Protein AF-A0A929NM85-F1 (afdb_monomer)

Nearest PDB structures (foldseek):
  8blq-assembly1_B  TM=2.707E-01  e=7.068E+00  Homo sapiens
  1fai-assembly1_L  TM=2.573E-01  e=8.028E+00  Mus musculus
  1rmf-assembly1_L  TM=2.867E-01  e=9.719E+00  Mus musculus

Mean predicted aligned error: 7.19 Å

Foldseek 3Di:
DADDQDPVNQVVLLQQFAADQAALQPRHGCVRQPEFFFADALAWHKGKDLDPDPPPHPFDWDKAALDPRYSIIMITGHHCVLPDPSSVVSCSVQVN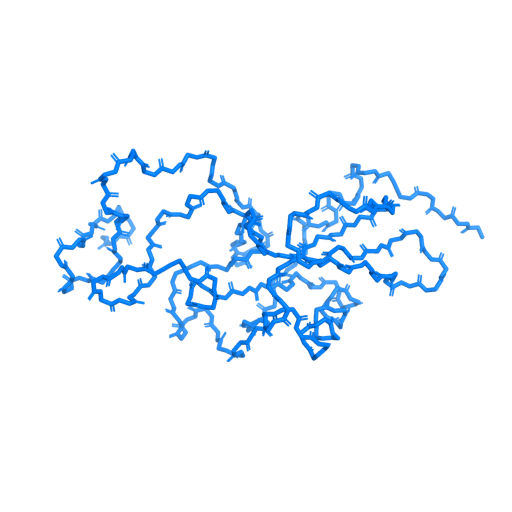VSHRHTHDCLSVVQAQPFPRHHFHQDDRTWTADNSSGIDGRPDDPDPPDGGAGCDPPDPSHDDDPVND

Sequence (164 aa):
MSTILSQVHIASIQNSLPTDNSCLICDRTIEEVGGQKLIATRLRGTRLTTEFAHGKHKNFCKQVQLFDDSQLAIDFWGEKNFMTEAVIQKALKSYRYWSQPWFCQVCGSRQCSDCGAPIIVLAYGDFAFEDGRKGYYAKGPNLGVSPPCKNRNCKNYHKRAEDY

Structure (mmCIF, N/CA/C/O backbone):
data_AF-A0A929NM85-F1
#
_entry.id   AF-A0A929NM85-F1
#
loop_
_atom_site.group_PDB
_atom_site.id
_atom_site.type_symbol
_atom_site.label_atom_id
_atom_site.label_alt_id
_atom_site.label_comp_id
_atom_site.label_asym_id
_atom_site.label_entity_id
_atom_site.label_seq_id
_atom_site.pdbx_PDB_ins_code
_atom_site.Cartn_x
_atom_site.Cartn_y
_atom_site.Cartn_z
_atom_site.occupancy
_atom_site.B_iso_or_equiv
_atom_site.auth_seq_id
_atom_site.auth_comp_id
_atom_site.auth_asym_id
_atom_site.auth_atom_id
_atom_site.pdbx_PDB_model_num
ATOM 1 N N . MET A 1 1 ? 22.035 2.051 -23.957 1.00 38.75 1 MET A N 1
ATOM 2 C CA . MET A 1 1 ? 22.841 2.283 -22.735 1.00 38.75 1 MET A CA 1
ATOM 3 C C . MET A 1 1 ? 21.921 2.087 -21.543 1.00 38.75 1 MET A C 1
ATOM 5 O O . MET A 1 1 ? 21.025 2.896 -21.364 1.00 38.75 1 MET A O 1
ATOM 9 N N . SER A 1 2 ? 22.073 0.993 -20.795 1.00 44.16 2 SER A N 1
ATOM 10 C CA . SER A 1 2 ? 21.237 0.719 -19.620 1.00 44.16 2 SER A CA 1
ATOM 11 C C . SER A 1 2 ? 21.814 1.471 -18.421 1.00 44.16 2 SER A C 1
ATOM 13 O O . SER A 1 2 ? 22.877 1.107 -17.920 1.00 44.16 2 SER A O 1
ATOM 15 N N . THR A 1 3 ? 21.161 2.548 -17.988 1.00 53.75 3 THR A N 1
ATOM 16 C CA . THR A 1 3 ? 21.564 3.285 -16.784 1.00 53.75 3 THR A CA 1
ATOM 17 C C . THR A 1 3 ? 21.253 2.425 -15.563 1.00 53.75 3 THR A C 1
ATOM 19 O O . THR A 1 3 ? 20.090 2.175 -15.253 1.00 53.75 3 THR A O 1
ATOM 22 N N . ILE A 1 4 ? 22.290 1.949 -14.875 1.00 58.16 4 ILE A N 1
ATOM 23 C CA . ILE A 1 4 ? 22.136 1.200 -13.626 1.00 58.16 4 ILE A CA 1
ATOM 24 C C . ILE A 1 4 ? 21.678 2.189 -12.549 1.00 58.16 4 ILE A C 1
ATOM 26 O O . ILE A 1 4 ? 22.437 3.059 -12.122 1.00 58.16 4 ILE A O 1
ATOM 30 N N . LEU A 1 5 ? 20.421 2.075 -12.119 1.00 62.22 5 LEU A N 1
ATOM 31 C CA . LEU A 1 5 ? 19.914 2.818 -10.968 1.00 62.22 5 LEU A CA 1
ATOM 32 C C . LEU A 1 5 ? 20.429 2.146 -9.691 1.00 62.22 5 LEU A C 1
ATOM 34 O O . LEU A 1 5 ? 20.167 0.968 -9.449 1.00 62.22 5 LEU A O 1
ATOM 38 N N . SER A 1 6 ? 21.164 2.892 -8.864 1.00 67.31 6 SER A N 1
ATOM 39 C CA . SER A 1 6 ? 21.573 2.405 -7.545 1.00 67.31 6 SER A CA 1
ATOM 40 C C . SER A 1 6 ? 20.364 2.295 -6.609 1.00 67.31 6 SER A C 1
ATOM 42 O O . SER A 1 6 ? 19.379 3.024 -6.753 1.00 67.31 6 SER A O 1
ATOM 44 N N . GLN A 1 7 ? 20.446 1.427 -5.596 1.00 61.31 7 GLN A N 1
ATOM 45 C CA . GLN A 1 7 ? 19.403 1.303 -4.567 1.00 61.31 7 GLN A CA 1
ATOM 46 C C . GLN A 1 7 ? 19.088 2.640 -3.878 1.00 61.31 7 GLN A C 1
ATOM 48 O O . GLN A 1 7 ? 17.930 2.930 -3.586 1.00 61.31 7 GLN A O 1
ATOM 53 N N . VAL A 1 8 ? 20.108 3.479 -3.667 1.00 61.31 8 VAL A N 1
ATOM 54 C CA . VAL A 1 8 ? 19.959 4.823 -3.087 1.00 61.31 8 VAL A CA 1
ATOM 55 C C . VAL A 1 8 ? 19.113 5.719 -3.996 1.00 61.31 8 VAL A C 1
ATOM 57 O O . VAL A 1 8 ? 18.235 6.433 -3.513 1.00 61.31 8 VAL A O 1
ATOM 60 N N . HIS A 1 9 ? 19.317 5.640 -5.313 1.00 70.88 9 HIS A N 1
ATOM 61 C CA . HIS A 1 9 ? 18.541 6.413 -6.278 1.00 70.88 9 HIS A CA 1
ATOM 62 C C . HIS A 1 9 ? 17.079 5.941 -6.334 1.00 70.88 9 HIS A C 1
ATOM 64 O O . HIS A 1 9 ? 16.171 6.763 -6.364 1.00 70.88 9 HIS A O 1
ATOM 70 N N . ILE A 1 10 ? 16.826 4.633 -6.247 1.00 72.00 10 ILE A N 1
ATOM 71 C CA . ILE A 1 10 ? 15.461 4.077 -6.228 1.00 72.00 10 ILE A CA 1
ATOM 72 C C . ILE A 1 10 ? 14.732 4.445 -4.943 1.00 72.00 10 ILE A C 1
ATOM 74 O O . ILE A 1 10 ? 13.572 4.837 -4.996 1.00 72.00 10 ILE A O 1
ATOM 78 N N . ALA A 1 11 ? 15.402 4.353 -3.794 1.00 65.81 11 ALA A N 1
ATOM 79 C CA . ALA A 1 11 ? 14.830 4.788 -2.527 1.00 65.81 11 ALA A CA 1
ATOM 80 C C . ALA A 1 11 ? 14.484 6.283 -2.569 1.00 65.81 11 ALA A C 1
ATOM 82 O O . ALA A 1 11 ? 13.409 6.673 -2.122 1.00 65.81 11 ALA A O 1
ATOM 83 N N . SER A 1 12 ? 15.350 7.110 -3.166 1.00 66.44 12 SER A N 1
ATOM 84 C CA . SER A 1 12 ? 15.084 8.536 -3.372 1.00 66.44 12 SER A CA 1
ATOM 85 C C . SER A 1 12 ? 13.876 8.777 -4.279 1.00 66.44 12 SER A C 1
ATOM 87 O O . SER A 1 12 ? 12.998 9.539 -3.885 1.00 66.44 12 SER A O 1
ATOM 89 N N . ILE A 1 13 ? 13.789 8.087 -5.422 1.00 72.56 13 ILE A N 1
ATOM 90 C CA . ILE A 1 13 ? 12.633 8.133 -6.328 1.00 72.56 13 ILE A CA 1
ATOM 91 C C . ILE A 1 13 ? 11.369 7.726 -5.578 1.00 72.56 13 ILE A C 1
ATOM 93 O O . ILE A 1 13 ? 10.384 8.451 -5.587 1.00 72.56 13 ILE A O 1
ATOM 97 N N . GLN A 1 14 ? 11.387 6.581 -4.892 1.00 74.50 14 GLN A N 1
ATOM 98 C CA . GLN A 1 14 ? 10.206 6.093 -4.196 1.00 74.50 14 GLN A CA 1
ATOM 99 C C . GLN A 1 14 ? 9.768 7.092 -3.122 1.00 74.50 14 GLN A C 1
ATOM 101 O O . GLN A 1 14 ? 8.571 7.285 -2.948 1.00 74.50 14 GLN A O 1
ATOM 106 N N . ASN A 1 15 ? 10.699 7.711 -2.399 1.00 71.75 15 ASN A N 1
ATOM 107 C CA . ASN A 1 15 ? 10.407 8.659 -1.322 1.00 71.75 15 ASN A CA 1
ATOM 108 C C . ASN A 1 15 ? 9.900 10.027 -1.799 1.00 71.75 15 ASN A C 1
ATOM 110 O O . ASN A 1 15 ? 9.458 10.804 -0.958 1.00 71.75 15 ASN A O 1
ATOM 114 N N . SER A 1 16 ? 9.961 10.322 -3.099 1.00 76.50 16 SER A N 1
ATOM 115 C CA . SER A 1 16 ? 9.507 11.593 -3.673 1.00 76.50 16 SER A CA 1
ATOM 116 C C . SER A 1 16 ? 8.257 11.473 -4.544 1.00 76.50 16 SER A C 1
ATOM 118 O O . SER A 1 16 ? 7.752 12.495 -5.008 1.00 76.50 16 SER A O 1
ATOM 120 N N . LEU A 1 17 ? 7.740 10.260 -4.774 1.00 83.75 17 LEU A N 1
ATOM 121 C CA . LEU A 1 17 ? 6.537 10.090 -5.588 1.00 83.75 17 LEU A CA 1
ATOM 122 C C . LEU A 1 17 ? 5.312 10.687 -4.873 1.00 83.75 17 LEU A C 1
ATOM 124 O O . LEU A 1 17 ? 5.047 10.307 -3.723 1.00 83.75 17 LEU A O 1
ATOM 128 N N . PRO A 1 18 ? 4.515 11.543 -5.542 1.00 89.25 18 PRO A N 1
ATOM 129 C CA . PRO A 1 18 ? 3.193 11.901 -5.045 1.00 89.25 18 PRO A CA 1
ATOM 130 C C . PRO A 1 18 ? 2.347 10.640 -4.874 1.00 89.25 18 PRO A C 1
ATOM 132 O O . PRO A 1 18 ? 2.562 9.636 -5.549 1.00 89.25 18 PRO A O 1
ATOM 135 N N . THR A 1 19 ? 1.386 10.674 -3.959 1.00 91.69 19 THR A N 1
ATOM 136 C CA . THR A 1 19 ? 0.462 9.548 -3.786 1.00 91.69 19 THR A CA 1
ATOM 137 C C . THR A 1 19 ? -0.702 9.633 -4.755 1.00 91.69 19 THR A C 1
ATOM 139 O O . THR A 1 19 ? -1.152 10.726 -5.089 1.00 91.69 19 THR A O 1
ATOM 142 N N . ASP A 1 20 ? -1.256 8.479 -5.126 1.00 93.12 20 ASP A N 1
ATOM 143 C CA . ASP A 1 20 ? -2.534 8.443 -5.835 1.00 93.12 20 ASP A CA 1
ATOM 144 C C . ASP A 1 20 ? -3.644 9.157 -5.034 1.00 93.12 20 ASP A C 1
ATOM 146 O O . ASP A 1 20 ? -3.601 9.278 -3.801 1.00 93.12 20 ASP A O 1
ATOM 150 N N . ASN A 1 21 ? -4.693 9.589 -5.733 1.00 93.38 21 ASN A N 1
ATOM 151 C CA . ASN A 1 21 ? -5.850 10.230 -5.100 1.00 93.38 21 ASN A CA 1
ATOM 152 C C . ASN A 1 21 ? -6.775 9.223 -4.404 1.00 93.38 21 ASN A C 1
ATOM 154 O O . ASN A 1 21 ? -7.481 9.579 -3.463 1.00 93.38 21 ASN A O 1
ATOM 158 N N . SER A 1 22 ? -6.755 7.959 -4.830 1.00 95.88 22 SER A N 1
ATOM 159 C CA . SER A 1 22 ? -7.656 6.926 -4.328 1.00 95.88 22 SER A CA 1
ATOM 160 C C . SER A 1 22 ? -6.939 5.647 -3.916 1.00 95.88 22 SER A C 1
ATOM 162 O O . SER A 1 22 ? -5.838 5.326 -4.363 1.00 95.88 22 SER A O 1
ATOM 164 N N . CYS A 1 23 ? -7.600 4.899 -3.037 1.00 96.50 23 CYS A N 1
ATOM 165 C CA . CYS A 1 23 ? -7.161 3.597 -2.582 1.00 96.50 23 CYS A CA 1
ATOM 166 C C . CYS A 1 23 ? -7.053 2.624 -3.763 1.00 96.50 23 CYS A C 1
ATOM 168 O O . CYS A 1 23 ? -8.017 2.379 -4.492 1.00 96.50 23 CYS A O 1
ATOM 170 N N . LEU A 1 24 ? -5.901 1.968 -3.872 1.00 96.38 24 LEU A N 1
ATOM 171 C CA . LEU A 1 24 ? -5.608 0.947 -4.872 1.00 96.38 24 LEU A CA 1
ATOM 172 C C . LEU A 1 24 ? -6.658 -0.177 -4.888 1.00 96.38 24 LEU A C 1
ATOM 174 O O . LEU A 1 24 ? -6.944 -0.724 -5.947 1.00 96.38 24 LEU A O 1
ATOM 178 N N . ILE A 1 25 ? -7.256 -0.485 -3.733 1.00 96.00 25 ILE A N 1
ATOM 179 C CA . ILE A 1 25 ? -8.146 -1.639 -3.542 1.00 96.00 25 ILE A CA 1
ATOM 180 C C . ILE A 1 25 ? -9.632 -1.289 -3.659 1.00 96.00 25 ILE A C 1
ATOM 182 O O . ILE A 1 25 ? -10.387 -2.069 -4.223 1.00 96.00 25 ILE A O 1
ATOM 186 N N . CYS A 1 26 ? -10.072 -0.164 -3.088 1.00 96.06 26 CYS A N 1
ATOM 187 C CA . CYS A 1 26 ? -11.504 0.170 -2.996 1.00 96.06 26 CYS A CA 1
ATOM 188 C C . CYS A 1 26 ? -11.888 1.497 -3.646 1.00 96.06 26 CYS A C 1
ATOM 190 O O . CYS A 1 26 ? -13.021 1.927 -3.467 1.00 96.06 26 CYS A O 1
ATOM 192 N N . ASP A 1 27 ? -10.953 2.167 -4.324 1.00 96.81 27 ASP A N 1
ATOM 193 C CA . ASP A 1 27 ? -11.173 3.420 -5.061 1.00 96.81 27 ASP A CA 1
ATOM 194 C C . ASP A 1 27 ? -11.654 4.630 -4.249 1.00 96.81 27 ASP A C 1
ATOM 196 O O . ASP A 1 27 ? -11.764 5.724 -4.792 1.00 96.81 27 ASP A O 1
ATOM 200 N N . ARG A 1 28 ? -11.833 4.478 -2.936 1.00 97.00 28 ARG A N 1
ATOM 201 C CA . ARG A 1 28 ? -12.149 5.587 -2.034 1.00 97.00 28 ARG A CA 1
ATOM 202 C C . ARG A 1 28 ? -10.949 6.493 -1.787 1.00 97.00 28 ARG A C 1
ATOM 204 O O . ARG A 1 28 ? -9.818 6.000 -1.684 1.00 97.00 28 ARG A O 1
ATOM 211 N N . THR A 1 29 ? -11.195 7.787 -1.629 1.00 96.12 29 THR A N 1
ATOM 212 C CA . THR A 1 29 ? -10.173 8.773 -1.252 1.00 96.12 29 THR A CA 1
ATOM 213 C C . THR A 1 29 ? -9.814 8.669 0.235 1.00 96.12 29 THR A C 1
ATOM 215 O O . THR A 1 29 ? -10.437 7.922 1.000 1.00 96.12 29 THR A O 1
ATOM 218 N N . ILE A 1 30 ? -8.764 9.374 0.672 1.00 92.88 30 ILE A N 1
ATOM 219 C CA . ILE A 1 30 ? -8.375 9.350 2.090 1.00 92.88 30 ILE A CA 1
ATOM 220 C C . ILE A 1 30 ? -9.355 10.148 2.957 1.00 92.88 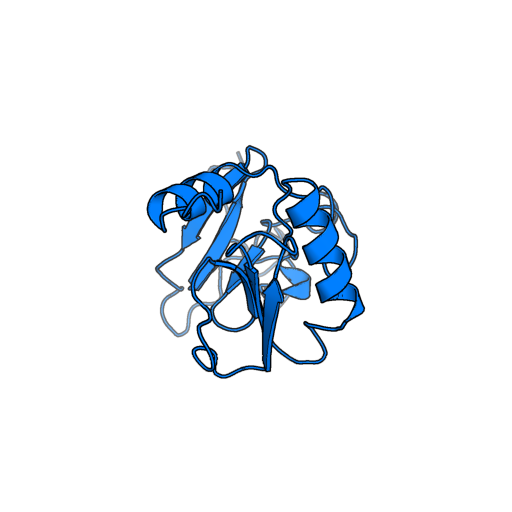30 ILE A C 1
ATOM 222 O O . ILE A 1 30 ? -9.562 9.797 4.114 1.00 92.88 30 ILE A O 1
ATOM 226 N N . GLU A 1 31 ? -10.012 11.155 2.391 1.00 92.88 31 GLU A N 1
ATOM 227 C CA . GLU A 1 31 ? -11.041 11.969 3.037 1.00 92.88 31 GLU A CA 1
ATOM 228 C C . GLU A 1 31 ? -12.301 11.140 3.311 1.00 92.88 31 GLU A C 1
ATOM 230 O O . GLU A 1 31 ? -12.871 11.226 4.396 1.00 92.88 31 GLU A O 1
ATOM 235 N N . GLU A 1 32 ? -12.694 10.277 2.369 1.00 93.69 32 GLU A N 1
ATOM 236 C CA . GLU A 1 32 ? -13.846 9.380 2.527 1.00 93.69 32 GLU A CA 1
ATOM 237 C C . GLU A 1 32 ? -13.606 8.285 3.574 1.00 93.69 32 GLU A C 1
ATOM 239 O O . GLU A 1 32 ? -14.524 7.880 4.289 1.00 93.69 32 GLU A O 1
ATOM 244 N N . VAL A 1 33 ? -12.381 7.755 3.652 1.00 92.56 33 VAL A N 1
ATOM 245 C CA . VAL A 1 33 ? -12.055 6.654 4.574 1.00 92.56 33 VAL A CA 1
ATOM 246 C C . VAL A 1 33 ? -11.619 7.158 5.951 1.00 92.56 33 VAL A C 1
ATOM 248 O O . VAL A 1 33 ? -11.874 6.510 6.970 1.00 92.56 33 VAL A O 1
ATOM 251 N N . GLY A 1 34 ? -10.918 8.287 5.981 1.00 88.94 34 GLY A N 1
ATOM 252 C CA . GLY A 1 34 ? -10.113 8.736 7.105 1.00 88.94 34 GLY A CA 1
ATOM 253 C C . GLY A 1 34 ? -8.841 7.901 7.317 1.00 88.94 34 GLY A C 1
ATOM 254 O O . GLY A 1 34 ? -8.591 6.879 6.672 1.00 88.94 34 GLY A O 1
ATOM 255 N N . GLY A 1 35 ? -8.032 8.322 8.291 1.00 88.81 35 GLY A N 1
ATOM 256 C CA . GLY A 1 35 ? -6.790 7.635 8.654 1.00 88.81 35 GLY A CA 1
ATOM 257 C C . GLY A 1 35 ? -5.597 8.083 7.809 1.00 88.81 35 GLY A C 1
ATOM 258 O O . GLY A 1 35 ? -5.440 9.274 7.559 1.00 88.81 35 GLY A O 1
ATOM 259 N N . GLN A 1 36 ? -4.737 7.139 7.427 1.00 90.94 36 GLN A N 1
ATOM 260 C CA . GLN A 1 36 ? -3.509 7.368 6.659 1.00 90.94 36 GLN A CA 1
ATOM 261 C C . GLN A 1 36 ? -3.432 6.462 5.416 1.00 90.94 36 GLN A C 1
ATOM 263 O O . GLN A 1 36 ? -4.021 5.375 5.374 1.00 90.94 36 GLN A O 1
ATOM 268 N N . LYS A 1 37 ? -2.667 6.901 4.409 1.00 93.50 37 LYS A N 1
ATOM 269 C CA . LYS A 1 37 ? -2.422 6.167 3.160 1.00 93.50 37 LYS A CA 1
ATOM 270 C C . LYS A 1 37 ? -1.356 5.084 3.382 1.00 93.50 37 LYS A C 1
ATOM 272 O O . LYS A 1 37 ? -0.183 5.418 3.528 1.00 93.50 37 LYS A O 1
ATOM 277 N N . LEU A 1 38 ? -1.724 3.799 3.423 1.00 93.75 38 LEU A N 1
ATOM 278 C CA . LEU A 1 38 ? -0.763 2.701 3.614 1.00 93.75 38 LEU A CA 1
ATOM 279 C C . LEU A 1 38 ? -0.066 2.357 2.299 1.00 93.75 38 LEU A C 1
ATOM 281 O O . LEU A 1 38 ? -0.729 2.077 1.306 1.00 93.75 38 LEU A O 1
ATOM 285 N N . ILE A 1 39 ? 1.260 2.304 2.305 1.00 92.75 39 ILE A N 1
ATOM 286 C CA . ILE A 1 39 ? 2.053 1.825 1.163 1.00 92.75 39 ILE A CA 1
ATOM 287 C C . ILE A 1 39 ? 2.352 0.339 1.331 1.00 92.75 39 ILE A C 1
ATOM 289 O O . ILE A 1 39 ? 2.242 -0.457 0.397 1.00 92.75 39 ILE A O 1
ATOM 293 N N . ALA A 1 40 ? 2.753 -0.032 2.542 1.00 90.81 40 ALA A N 1
ATOM 294 C CA . ALA A 1 40 ? 3.240 -1.360 2.828 1.00 90.81 40 ALA A CA 1
ATOM 295 C C . ALA A 1 40 ? 3.052 -1.718 4.299 1.00 90.81 40 ALA A C 1
ATOM 297 O O . ALA A 1 40 ? 3.033 -0.890 5.203 1.00 90.81 40 ALA A O 1
ATOM 298 N N . THR A 1 41 ? 2.903 -3.007 4.537 1.00 88.38 41 THR A N 1
ATOM 299 C CA . THR A 1 41 ? 2.919 -3.637 5.850 1.00 88.38 41 THR A CA 1
ATOM 300 C C . THR A 1 41 ? 3.701 -4.934 5.726 1.00 88.38 41 THR A C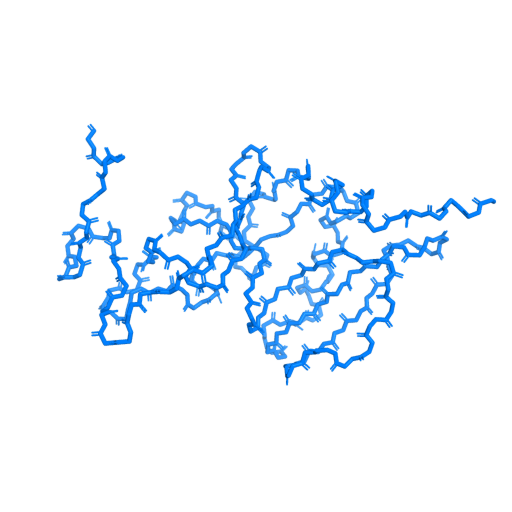 1
ATOM 302 O O . THR A 1 41 ? 3.927 -5.443 4.625 1.00 88.38 41 THR A O 1
ATOM 305 N N . ARG A 1 42 ? 4.028 -5.556 6.860 1.00 83.75 42 ARG A N 1
ATOM 306 C CA . ARG A 1 42 ? 4.622 -6.900 6.855 1.00 83.75 42 ARG A CA 1
ATOM 307 C C . ARG A 1 42 ? 3.821 -7.920 6.028 1.00 83.75 42 ARG A C 1
ATOM 309 O O . ARG A 1 42 ? 4.421 -8.805 5.427 1.00 83.75 42 ARG A O 1
ATOM 316 N N . LEU A 1 43 ? 2.490 -7.826 6.025 1.00 86.69 43 LEU A N 1
ATOM 317 C CA . LEU A 1 43 ? 1.624 -8.815 5.378 1.00 86.69 43 LEU A CA 1
ATOM 318 C C . LEU A 1 43 ? 1.379 -8.518 3.902 1.00 86.69 43 LEU A C 1
ATOM 320 O O . LEU A 1 43 ? 1.253 -9.460 3.124 1.00 86.69 43 LEU A O 1
ATOM 324 N N . ARG A 1 44 ? 1.319 -7.240 3.521 1.00 91.06 44 ARG A N 1
ATOM 325 C CA . ARG A 1 44 ? 0.966 -6.821 2.162 1.00 91.06 44 ARG A CA 1
ATOM 326 C C . ARG A 1 44 ? 1.522 -5.452 1.797 1.00 91.06 44 ARG A C 1
ATOM 328 O O . ARG A 1 44 ? 1.637 -4.601 2.682 1.00 91.06 44 ARG A O 1
ATOM 335 N N . GLY A 1 45 ? 1.804 -5.226 0.521 1.00 92.00 45 GLY A N 1
ATOM 336 C CA . GLY A 1 45 ? 2.262 -3.935 0.016 1.00 92.00 45 GLY A CA 1
ATOM 337 C C . GLY A 1 45 ? 2.883 -3.998 -1.370 1.00 92.00 45 GLY A C 1
ATOM 338 O O . GLY A 1 45 ? 2.915 -5.055 -2.006 1.00 92.00 45 GLY A O 1
ATOM 339 N N . THR A 1 46 ? 3.366 -2.839 -1.816 1.00 91.50 46 THR A N 1
ATOM 340 C CA . THR A 1 46 ? 4.135 -2.703 -3.055 1.00 91.50 46 THR A CA 1
ATOM 341 C C . THR A 1 46 ? 5.420 -1.918 -2.820 1.00 91.50 46 THR A C 1
ATOM 343 O O . THR A 1 46 ? 5.468 -1.021 -1.975 1.00 91.50 46 THR A O 1
ATOM 346 N N . ARG A 1 47 ? 6.477 -2.232 -3.572 1.00 88.69 47 ARG A N 1
ATOM 347 C CA . ARG A 1 47 ? 7.769 -1.537 -3.467 1.00 88.69 47 ARG A CA 1
ATOM 348 C C . ARG A 1 47 ? 8.494 -1.512 -4.810 1.00 88.69 47 ARG A C 1
ATOM 350 O O . ARG A 1 47 ? 8.459 -2.507 -5.524 1.00 88.69 47 ARG A O 1
ATOM 357 N N . LEU A 1 48 ? 9.187 -0.414 -5.118 1.00 89.25 48 LEU A N 1
ATOM 358 C CA . LEU A 1 48 ? 10.110 -0.369 -6.253 1.00 89.25 48 LEU A CA 1
ATOM 359 C C . LEU A 1 48 ? 11.428 -1.056 -5.892 1.00 89.25 48 LEU A C 1
ATOM 361 O O . LEU A 1 48 ? 11.963 -0.875 -4.800 1.00 89.25 48 LEU A O 1
ATOM 365 N N . THR A 1 49 ? 11.971 -1.831 -6.818 1.00 86.69 49 THR A N 1
ATOM 366 C CA . THR A 1 49 ? 13.225 -2.562 -6.627 1.00 86.69 49 THR A CA 1
ATOM 367 C C . THR A 1 49 ? 13.971 -2.684 -7.949 1.00 86.69 49 THR A C 1
ATOM 369 O O . THR A 1 49 ? 13.357 -2.682 -9.011 1.00 86.69 49 THR A O 1
ATOM 372 N N . THR A 1 50 ? 15.295 -2.797 -7.895 1.00 84.38 50 THR A N 1
ATOM 373 C CA . THR A 1 50 ? 16.111 -3.313 -9.011 1.00 84.38 50 THR A CA 1
ATOM 374 C C . THR A 1 50 ? 16.593 -4.736 -8.774 1.00 84.38 50 THR A C 1
ATOM 376 O O . THR A 1 50 ? 17.184 -5.352 -9.656 1.00 84.38 50 THR A O 1
ATOM 379 N N . GLU A 1 51 ? 16.343 -5.281 -7.586 1.00 81.06 51 GLU A N 1
ATOM 380 C CA . GLU A 1 51 ? 16.688 -6.654 -7.261 1.00 81.06 51 GLU A CA 1
ATOM 381 C C . GLU A 1 51 ? 15.517 -7.579 -7.559 1.00 81.06 51 GLU A C 1
ATOM 383 O O . GLU A 1 51 ? 14.425 -7.415 -7.006 1.00 81.06 51 GLU A O 1
ATOM 388 N N . PHE A 1 52 ? 15.779 -8.616 -8.352 1.00 65.62 52 PHE A N 1
ATOM 389 C CA . PHE A 1 52 ? 14.897 -9.769 -8.480 1.00 65.62 52 PHE A CA 1
ATOM 390 C C . PHE A 1 52 ? 15.022 -10.641 -7.226 1.00 65.62 52 PHE A C 1
ATOM 392 O O . PHE A 1 52 ? 15.817 -11.575 -7.152 1.00 65.62 52 PHE A O 1
ATOM 399 N N . ALA A 1 53 ? 14.267 -10.297 -6.184 1.00 59.09 53 ALA A N 1
ATOM 400 C CA . ALA A 1 53 ? 14.285 -11.012 -4.917 1.00 59.09 53 ALA A CA 1
ATOM 401 C C . ALA A 1 53 ? 13.194 -12.093 -4.888 1.00 59.09 53 ALA A C 1
ATOM 403 O O . ALA A 1 53 ? 12.103 -11.889 -4.357 1.00 59.09 53 ALA A O 1
ATOM 404 N N . HIS A 1 54 ? 13.493 -13.273 -5.429 1.00 54.59 54 HIS A N 1
ATOM 405 C CA . HIS A 1 54 ? 12.592 -14.420 -5.314 1.00 54.59 54 HIS A CA 1
ATOM 406 C C . HIS A 1 54 ? 12.459 -14.853 -3.837 1.00 54.59 54 HIS A C 1
ATOM 408 O O . HIS A 1 54 ? 13.451 -15.132 -3.168 1.00 54.59 54 HIS A O 1
ATOM 414 N N . GLY A 1 55 ? 11.227 -14.923 -3.318 1.00 55.22 55 GLY A N 1
ATOM 415 C CA . GLY A 1 55 ? 10.912 -15.673 -2.091 1.00 55.22 55 GLY A CA 1
ATOM 416 C C . GLY A 1 55 ? 11.115 -14.975 -0.737 1.00 55.22 55 GLY A C 1
ATOM 417 O O . GLY A 1 55 ? 11.070 -15.648 0.289 1.00 55.22 55 GLY A O 1
ATOM 418 N N . LYS A 1 56 ? 11.300 -13.646 -0.674 1.00 65.56 56 LYS A N 1
ATOM 419 C CA . LYS A 1 56 ? 11.484 -12.938 0.619 1.00 65.56 56 LYS A CA 1
ATOM 420 C C . LYS A 1 56 ? 10.195 -12.776 1.450 1.00 65.56 56 LYS A C 1
ATOM 422 O O . LYS A 1 56 ? 10.268 -12.422 2.628 1.00 65.56 56 LYS A O 1
ATOM 427 N N . HIS A 1 57 ? 9.019 -13.036 0.876 1.00 70.00 57 HIS A N 1
ATOM 428 C CA . HIS A 1 57 ? 7.727 -12.860 1.546 1.00 70.00 57 HIS A CA 1
ATOM 429 C C . HIS A 1 57 ? 7.078 -14.205 1.887 1.00 70.00 57 HIS A C 1
ATOM 431 O O . HIS A 1 57 ? 7.069 -15.122 1.074 1.00 70.00 57 HIS A O 1
ATOM 437 N N . LYS A 1 58 ? 6.493 -14.309 3.090 1.00 72.62 58 LYS A N 1
ATOM 438 C CA . LYS A 1 58 ? 5.721 -15.497 3.511 1.00 72.62 58 LYS A CA 1
ATOM 439 C C . LYS A 1 58 ? 4.379 -15.639 2.777 1.00 72.62 58 LYS A C 1
ATOM 441 O O . LYS A 1 58 ? 3.831 -16.732 2.726 1.00 72.62 58 LYS A O 1
ATOM 446 N N . ASN A 1 59 ? 3.849 -14.530 2.263 1.00 80.19 59 ASN A N 1
ATOM 447 C CA . ASN A 1 59 ? 2.594 -14.471 1.516 1.00 80.19 59 ASN A CA 1
ATOM 448 C C . ASN A 1 59 ? 2.848 -14.576 0.004 1.00 80.19 59 ASN A C 1
ATOM 450 O O . ASN A 1 59 ? 4.001 -14.649 -0.423 1.00 80.19 59 ASN A O 1
ATOM 454 N N . PHE A 1 60 ? 1.781 -14.567 -0.809 1.00 83.00 60 PHE A N 1
ATOM 455 C CA . PHE A 1 60 ? 1.927 -14.496 -2.265 1.00 83.00 60 PHE A CA 1
ATOM 456 C C . PHE A 1 60 ? 2.821 -13.313 -2.632 1.00 83.00 60 PHE A C 1
ATOM 458 O O . PHE A 1 60 ? 2.701 -12.235 -2.049 1.00 83.00 60 PHE A O 1
ATOM 465 N N . CYS A 1 61 ? 3.719 -13.552 -3.582 1.00 86.88 61 CYS A N 1
ATOM 466 C CA . CYS A 1 61 ? 4.668 -12.580 -4.080 1.00 86.88 61 CYS A CA 1
ATOM 467 C C . CYS A 1 61 ? 4.682 -12.649 -5.605 1.00 86.88 61 CYS A C 1
ATOM 469 O O . CYS A 1 61 ? 4.758 -13.740 -6.173 1.00 86.88 61 CYS A O 1
ATOM 471 N N . LYS A 1 62 ? 4.632 -11.493 -6.259 1.00 90.12 62 LYS A N 1
ATOM 472 C CA . LYS A 1 62 ? 4.827 -11.355 -7.703 1.00 90.12 62 LYS A CA 1
ATOM 473 C C . LYS A 1 62 ? 5.723 -10.157 -7.931 1.00 90.12 62 LYS A C 1
ATOM 475 O O . LYS A 1 62 ? 5.548 -9.131 -7.287 1.00 90.12 62 LYS A O 1
ATOM 480 N N . GLN A 1 63 ? 6.668 -10.295 -8.843 1.00 91.06 63 GLN A N 1
ATOM 481 C CA . GLN A 1 63 ? 7.486 -9.182 -9.281 1.00 91.06 63 GLN A CA 1
ATOM 482 C C . GLN A 1 63 ? 7.173 -8.900 -10.744 1.00 91.06 63 GLN A C 1
ATOM 484 O O . GLN A 1 63 ? 6.996 -9.834 -11.528 1.00 91.06 63 GLN A O 1
ATOM 489 N N . VAL A 1 64 ? 7.044 -7.623 -11.096 1.00 91.62 64 VAL A N 1
ATOM 490 C CA . VAL A 1 64 ? 6.758 -7.203 -12.471 1.00 91.62 64 VAL A CA 1
ATOM 491 C C . VAL A 1 64 ? 7.709 -6.085 -12.860 1.00 91.62 64 VAL A C 1
ATOM 493 O O . VAL A 1 64 ? 7.82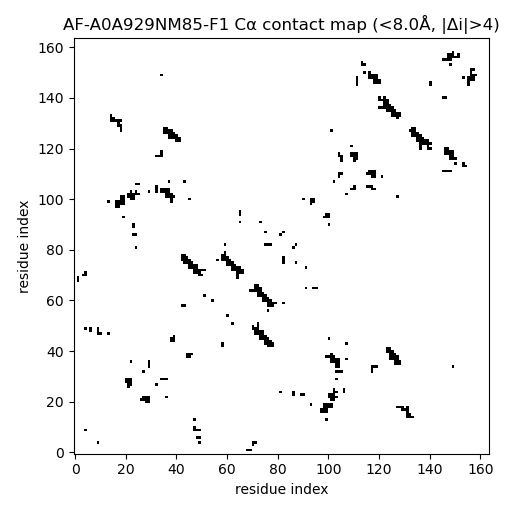0 -5.089 -12.146 1.00 91.62 64 VAL A O 1
ATOM 496 N N . GLN A 1 65 ? 8.391 -6.252 -13.990 1.00 90.69 65 GLN A N 1
ATOM 497 C CA . GLN A 1 65 ? 9.263 -5.232 -14.558 1.00 90.69 65 GLN A CA 1
ATOM 498 C C . GLN A 1 65 ? 8.436 -4.004 -14.963 1.00 90.69 65 GLN A C 1
ATOM 500 O O . GLN A 1 65 ? 7.350 -4.131 -15.533 1.00 90.69 65 GLN A O 1
ATOM 505 N N . LEU A 1 66 ? 8.919 -2.806 -14.630 1.00 89.81 66 LEU A N 1
ATOM 506 C CA . LEU A 1 66 ? 8.158 -1.576 -14.844 1.00 89.81 66 LEU A CA 1
ATOM 507 C C . LEU A 1 66 ? 8.200 -1.129 -16.313 1.00 89.81 66 LEU A C 1
ATOM 509 O O . LEU A 1 66 ? 7.166 -0.735 -16.866 1.00 89.81 66 LEU A O 1
ATOM 513 N N . PHE A 1 67 ? 9.382 -1.243 -16.925 1.00 87.00 67 PHE A N 1
ATOM 514 C CA . PHE A 1 67 ? 9.681 -0.896 -18.315 1.00 87.00 67 PHE A CA 1
ATOM 515 C C . PHE A 1 67 ? 10.578 -1.969 -18.940 1.00 87.00 67 PHE A C 1
ATOM 517 O O . PHE A 1 67 ? 11.503 -2.431 -18.273 1.00 87.00 67 PHE A O 1
ATOM 524 N N . ASP A 1 68 ? 10.344 -2.305 -20.209 1.00 83.25 68 ASP A N 1
ATOM 525 C CA . ASP A 1 68 ? 11.012 -3.419 -20.904 1.00 83.25 68 ASP A CA 1
ATOM 526 C C . ASP A 1 68 ? 12.551 -3.295 -20.907 1.00 83.25 68 ASP A C 1
ATOM 528 O O . ASP A 1 68 ? 13.255 -4.279 -20.687 1.00 83.25 68 ASP A O 1
ATOM 532 N N . ASP A 1 69 ? 13.074 -2.068 -21.021 1.00 82.00 69 ASP A N 1
ATOM 533 C CA . ASP A 1 69 ? 14.516 -1.773 -21.072 1.00 82.00 69 ASP A CA 1
ATOM 534 C C . ASP A 1 69 ? 15.109 -1.298 -19.729 1.00 82.00 69 ASP A C 1
ATOM 536 O O . AS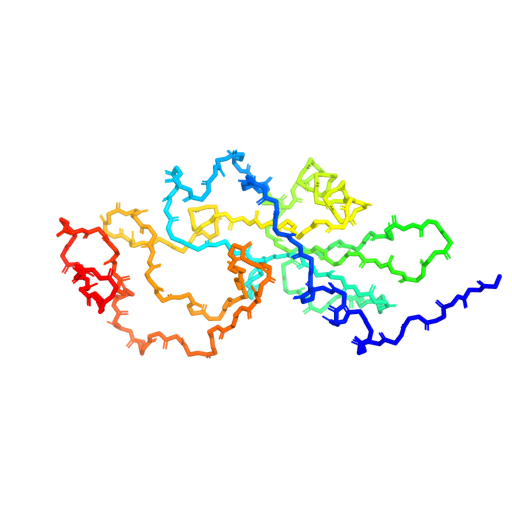P A 1 69 ? 16.161 -0.653 -19.685 1.00 82.00 69 ASP A O 1
ATOM 540 N N . SER A 1 70 ? 14.433 -1.562 -18.607 1.00 81.50 70 SER A N 1
ATOM 541 C CA . SER A 1 70 ? 14.875 -1.123 -17.279 1.00 81.50 70 SER A CA 1
ATOM 542 C C . SER A 1 70 ? 15.007 -2.278 -16.299 1.00 81.50 70 SER A C 1
ATOM 544 O O . SER A 1 70 ? 14.159 -3.160 -16.248 1.00 81.50 70 SER A O 1
ATOM 546 N N . GLN A 1 71 ? 16.014 -2.221 -15.426 1.00 83.25 71 GLN A N 1
ATOM 547 C CA . GLN A 1 71 ? 16.091 -3.115 -14.263 1.00 83.25 71 GLN A CA 1
ATOM 548 C C . GLN A 1 71 ? 15.050 -2.774 -13.184 1.00 83.25 71 GLN A C 1
ATOM 550 O O . GLN A 1 71 ? 14.930 -3.498 -12.201 1.00 83.25 71 GLN A O 1
ATOM 555 N N . LEU A 1 72 ? 14.320 -1.664 -13.331 1.00 87.38 72 LEU A N 1
ATOM 556 C CA . LEU A 1 72 ? 13.313 -1.241 -12.372 1.00 87.38 72 LEU A CA 1
ATOM 557 C C . LEU A 1 72 ? 12.087 -2.159 -12.439 1.00 87.38 72 LEU A C 1
ATOM 559 O O . LEU A 1 72 ? 11.458 -2.315 -13.485 1.00 87.38 72 LEU A O 1
ATOM 563 N N . ALA A 1 73 ? 11.724 -2.721 -11.295 1.00 90.19 73 ALA A N 1
ATOM 564 C CA . ALA A 1 73 ? 10.586 -3.602 -11.109 1.00 90.19 73 ALA A CA 1
ATOM 565 C C . ALA A 1 73 ? 9.767 -3.190 -9.878 1.00 90.19 73 ALA A C 1
ATOM 567 O O . ALA A 1 73 ? 10.210 -2.405 -9.034 1.00 90.19 73 ALA A O 1
ATOM 568 N N . ILE A 1 74 ? 8.560 -3.739 -9.775 1.00 91.25 74 ILE A N 1
ATOM 569 C CA . ILE A 1 74 ? 7.701 -3.624 -8.599 1.00 91.25 74 ILE A CA 1
ATOM 570 C C . ILE A 1 74 ? 7.586 -4.995 -7.943 1.00 91.25 74 ILE A C 1
ATOM 572 O O . ILE A 1 74 ? 7.158 -5.958 -8.582 1.00 91.25 74 ILE A O 1
ATOM 576 N N . ASP A 1 75 ? 7.909 -5.052 -6.654 1.00 91.50 75 ASP A N 1
ATOM 577 C CA . ASP A 1 75 ? 7.545 -6.155 -5.771 1.00 91.50 75 ASP A CA 1
ATOM 578 C C . ASP A 1 75 ? 6.108 -5.970 -5.293 1.00 91.50 75 ASP A C 1
ATOM 580 O O . ASP A 1 75 ? 5.774 -4.943 -4.698 1.00 91.50 75 ASP A O 1
ATOM 584 N N . PHE A 1 76 ? 5.284 -6.992 -5.491 1.00 92.06 76 PHE A N 1
ATOM 585 C CA . PHE A 1 76 ? 3.956 -7.131 -4.908 1.00 92.06 76 PHE A CA 1
ATOM 586 C C . PHE A 1 76 ? 3.978 -8.264 -3.899 1.00 92.06 76 PHE A C 1
ATOM 588 O O . PHE A 1 76 ? 4.384 -9.375 -4.242 1.00 92.06 76 PHE A O 1
ATOM 595 N N . TRP A 1 77 ? 3.474 -8.028 -2.689 1.00 92.50 77 TRP A N 1
ATOM 596 C CA . TRP A 1 77 ? 3.228 -9.104 -1.730 1.00 92.50 77 TRP A CA 1
ATOM 597 C C . TRP A 1 77 ? 1.896 -8.932 -1.013 1.00 92.50 77 TRP A C 1
ATOM 599 O O . TRP A 1 77 ? 1.439 -7.815 -0.786 1.00 92.50 77 TRP A O 1
ATOM 609 N N . GLY A 1 78 ? 1.262 -10.036 -0.635 1.00 91.44 78 GLY A N 1
ATOM 610 C CA . GLY A 1 78 ? -0.032 -10.003 0.044 1.00 91.44 78 GLY A CA 1
ATOM 611 C C . GLY A 1 78 ? -0.803 -11.300 -0.097 1.00 91.44 78 GLY A C 1
ATOM 612 O O . GLY A 1 78 ? -0.328 -12.264 -0.687 1.00 91.44 78 GLY A O 1
ATOM 613 N N . GLU A 1 79 ? -2.004 -11.344 0.455 1.00 91.38 79 GLU A N 1
ATOM 614 C CA . GLU A 1 79 ? -2.947 -12.429 0.210 1.00 91.38 79 GLU A CA 1
ATOM 615 C C . GLU A 1 79 ? -3.391 -12.428 -1.268 1.00 91.38 79 GLU A C 1
ATOM 617 O O . GLU A 1 79 ? -3.545 -11.366 -1.869 1.00 91.38 79 GLU A O 1
ATOM 622 N N . LYS A 1 80 ? -3.619 -13.600 -1.885 1.00 87.88 80 LYS A N 1
ATOM 623 C CA . LYS A 1 80 ? -3.964 -13.695 -3.327 1.00 87.88 80 LYS A CA 1
ATOM 624 C C . LYS A 1 80 ? -5.251 -12.949 -3.700 1.00 87.88 80 LYS A C 1
ATOM 626 O O . LYS A 1 80 ? -5.366 -12.424 -4.799 1.00 87.88 80 LYS A O 1
ATOM 631 N N . ASN A 1 81 ? -6.216 -12.910 -2.786 1.00 89.19 81 ASN A N 1
ATOM 632 C CA . ASN A 1 81 ? -7.461 -12.159 -2.948 1.00 89.19 81 ASN A CA 1
ATOM 633 C C . ASN A 1 81 ? -7.280 -10.645 -2.742 1.00 89.19 81 ASN A C 1
ATOM 635 O O . ASN A 1 81 ? -8.138 -9.877 -3.159 1.00 89.19 81 ASN A O 1
ATOM 639 N N . PHE A 1 82 ? -6.184 -10.220 -2.111 1.00 90.44 82 PHE A N 1
ATOM 640 C CA . PHE A 1 82 ? -5.808 -8.816 -1.978 1.00 90.44 82 PHE A CA 1
ATOM 641 C C . PHE A 1 82 ? -4.987 -8.351 -3.190 1.00 90.44 82 PHE A C 1
ATOM 643 O O . PHE A 1 82 ? -5.280 -7.315 -3.777 1.00 90.44 82 PHE A O 1
ATOM 650 N N . MET A 1 83 ? -3.995 -9.145 -3.603 1.00 92.25 83 MET A N 1
ATOM 651 C CA . MET A 1 83 ? -3.148 -8.898 -4.775 1.00 92.25 83 MET A CA 1
ATOM 652 C C . MET A 1 83 ? -3.705 -9.586 -6.024 1.00 92.25 83 MET A C 1
ATOM 654 O O . MET A 1 83 ? -3.085 -10.486 -6.591 1.00 92.25 83 MET A O 1
ATOM 658 N N . THR A 1 84 ? -4.898 -9.166 -6.442 1.00 94.75 84 THR A N 1
ATOM 659 C CA . THR A 1 84 ? -5.503 -9.630 -7.696 1.00 94.75 84 THR A CA 1
ATOM 660 C C . THR A 1 84 ? -4.771 -9.046 -8.905 1.00 94.75 84 THR A C 1
ATOM 662 O O . THR A 1 84 ? -4.079 -8.031 -8.802 1.00 94.75 84 THR A O 1
ATOM 665 N N . GLU A 1 85 ? -4.960 -9.642 -10.084 1.00 94.62 85 GLU A N 1
ATOM 666 C CA . GLU A 1 85 ? -4.357 -9.110 -11.312 1.00 94.62 85 GLU A CA 1
ATOM 667 C C . GLU A 1 85 ? -4.816 -7.669 -11.593 1.00 94.62 85 GLU A C 1
ATOM 669 O O . GLU A 1 85 ? -4.004 -6.832 -11.969 1.00 94.62 85 GLU A O 1
ATOM 674 N N . ALA A 1 86 ? -6.080 -7.336 -11.312 1.00 95.44 86 ALA A N 1
ATOM 675 C CA . ALA A 1 86 ? -6.591 -5.972 -11.455 1.00 95.44 86 ALA A CA 1
ATOM 676 C C . ALA A 1 86 ? -5.844 -4.969 -10.554 1.00 95.44 86 ALA A C 1
ATOM 678 O O . ALA A 1 86 ? -5.475 -3.885 -11.005 1.00 95.44 86 ALA A O 1
ATOM 679 N N . VAL A 1 87 ? -5.569 -5.348 -9.302 1.00 95.56 87 VAL A N 1
ATOM 680 C CA . VAL A 1 87 ? -4.795 -4.530 -8.352 1.00 95.56 87 VAL A CA 1
ATOM 681 C C . VAL A 1 87 ? -3.356 -4.347 -8.834 1.00 95.56 87 VAL A C 1
ATOM 683 O O . VAL A 1 87 ? -2.838 -3.229 -8.813 1.00 95.56 87 VAL A O 1
ATOM 686 N N . ILE A 1 88 ? -2.727 -5.418 -9.326 1.00 95.31 88 ILE A N 1
ATOM 687 C CA . ILE A 1 88 ? -1.368 -5.378 -9.884 1.00 95.31 88 ILE A CA 1
ATOM 688 C C . ILE A 1 88 ? -1.302 -4.429 -11.087 1.00 95.31 88 ILE A C 1
ATOM 690 O O . ILE A 1 88 ? -0.436 -3.557 -11.129 1.00 95.31 88 ILE A O 1
ATOM 694 N N . GLN A 1 89 ? -2.238 -4.543 -12.034 1.00 95.88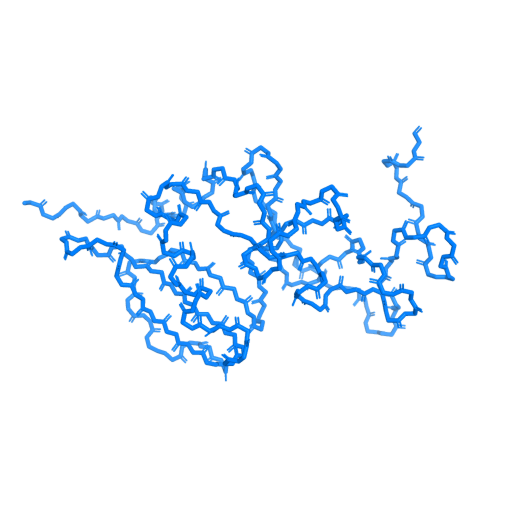 89 GLN A N 1
ATOM 695 C CA . GLN A 1 89 ? -2.291 -3.675 -13.215 1.00 95.88 89 GLN A CA 1
ATOM 696 C C . GLN A 1 89 ? -2.534 -2.207 -12.851 1.00 95.88 89 GLN A C 1
ATOM 698 O O . GLN A 1 89 ? -1.922 -1.309 -13.432 1.00 95.88 89 GLN A O 1
ATOM 703 N N . LYS A 1 90 ? -3.376 -1.942 -11.849 1.00 96.12 90 LYS A N 1
ATOM 704 C CA . LYS A 1 90 ? -3.628 -0.581 -11.365 1.00 96.12 90 LYS A CA 1
ATOM 705 C C . LYS A 1 90 ? -2.381 0.040 -10.736 1.00 96.12 90 LYS A C 1
ATOM 707 O O . LYS A 1 90 ? -2.029 1.162 -11.075 1.00 96.12 90 LYS A O 1
ATOM 712 N N . ALA A 1 91 ? -1.663 -0.707 -9.902 1.00 95.38 91 ALA A N 1
ATOM 713 C CA . ALA A 1 91 ? -0.414 -0.238 -9.309 1.00 95.38 91 ALA A CA 1
ATOM 714 C C . ALA A 1 91 ? 0.696 -0.044 -10.354 1.00 95.38 91 ALA A C 1
ATOM 716 O O . ALA A 1 91 ? 1.425 0.943 -10.289 1.00 95.38 91 ALA A O 1
ATOM 717 N N . LEU A 1 92 ? 0.804 -0.946 -11.339 1.00 94.88 92 LEU A N 1
ATOM 718 C CA . LEU A 1 92 ? 1.709 -0.787 -12.484 1.00 94.88 92 LEU A CA 1
ATOM 719 C C . LEU A 1 92 ? 1.445 0.529 -13.213 1.00 94.88 92 LEU A C 1
ATOM 721 O O . LEU A 1 92 ? 2.383 1.265 -13.515 1.00 94.88 92 LEU A O 1
ATOM 725 N N . LYS A 1 93 ? 0.169 0.843 -13.459 1.00 95.25 93 LYS A N 1
ATOM 726 C CA . LYS A 1 93 ? -0.237 2.118 -14.046 1.00 95.25 93 LYS A CA 1
ATOM 727 C C . LYS A 1 93 ? 0.236 3.290 -13.182 1.00 95.25 93 LYS A C 1
ATOM 729 O O . LYS A 1 93 ? 0.911 4.163 -13.714 1.00 95.25 93 LYS A O 1
ATOM 734 N N . SER A 1 94 ? -0.044 3.289 -11.877 1.00 94.44 94 SER A N 1
ATOM 735 C CA . SER A 1 94 ? 0.373 4.366 -10.964 1.00 94.44 94 SER A CA 1
ATOM 736 C C . SER A 1 94 ? 1.879 4.618 -11.010 1.00 94.44 94 SER A C 1
ATOM 738 O O . SER A 1 94 ? 2.310 5.742 -11.263 1.00 94.44 94 SER A O 1
ATOM 740 N N . TYR A 1 95 ? 2.691 3.566 -10.876 1.00 92.69 95 TYR A N 1
ATOM 741 C CA . TYR A 1 95 ? 4.147 3.700 -10.906 1.00 92.69 95 TYR A CA 1
ATOM 742 C C . TYR A 1 95 ? 4.679 4.178 -12.265 1.00 92.69 95 TYR A C 1
ATOM 744 O O . TYR A 1 95 ? 5.626 4.960 -12.297 1.00 92.69 95 TYR A O 1
ATOM 752 N N . ARG A 1 96 ? 4.063 3.774 -13.387 1.00 91.50 96 ARG A N 1
ATOM 753 C CA . ARG A 1 96 ? 4.422 4.282 -14.727 1.00 91.50 96 ARG A CA 1
ATOM 754 C C . ARG A 1 96 ? 4.120 5.771 -14.902 1.00 91.50 96 ARG A C 1
ATOM 756 O O . ARG A 1 96 ? 4.799 6.429 -15.683 1.00 91.50 96 ARG A O 1
ATOM 763 N N . TYR A 1 97 ? 3.148 6.300 -14.162 1.00 91.00 97 TYR A N 1
ATOM 764 C CA . TYR A 1 97 ? 2.852 7.734 -14.085 1.00 91.00 97 TYR A CA 1
ATOM 765 C C . TYR A 1 97 ? 3.567 8.436 -12.923 1.00 91.00 97 TYR A C 1
ATOM 767 O O . TYR A 1 97 ? 3.185 9.544 -12.558 1.00 91.00 97 TYR A O 1
ATOM 775 N N . TRP A 1 98 ? 4.602 7.812 -12.349 1.00 88.75 98 TRP A N 1
ATOM 776 C CA . TRP A 1 98 ? 5.376 8.364 -11.234 1.00 88.75 98 TRP A CA 1
ATOM 777 C C . TRP A 1 98 ? 4.519 8.719 -10.013 1.00 88.75 98 TRP A C 1
ATOM 779 O O . TRP A 1 98 ? 4.800 9.679 -9.302 1.00 88.75 98 TRP A O 1
ATOM 789 N N . SER A 1 99 ? 3.493 7.912 -9.749 1.00 91.06 99 SER A N 1
ATOM 790 C CA . SER A 1 99 ? 2.646 8.020 -8.567 1.00 91.06 99 SER A CA 1
ATOM 791 C C . SER A 1 99 ? 2.811 6.798 -7.664 1.00 91.06 99 SER A C 1
ATOM 793 O O . SER A 1 99 ? 2.972 5.666 -8.128 1.00 91.06 99 SER A O 1
ATOM 795 N N . GLN A 1 100 ? 2.787 7.027 -6.354 1.00 92.50 100 GLN A N 1
ATOM 796 C CA . GLN A 1 100 ? 2.849 6.008 -5.320 1.00 92.50 100 GLN A CA 1
ATOM 797 C C . GLN A 1 100 ? 1.435 5.481 -5.040 1.00 92.50 100 GLN A C 1
ATOM 799 O O . GLN A 1 100 ? 0.636 6.176 -4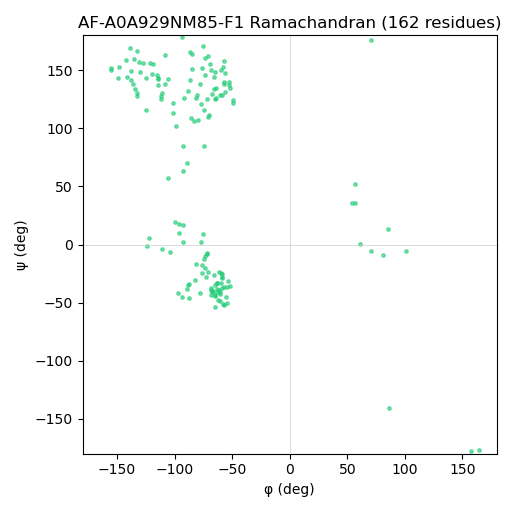.394 1.00 92.50 100 GLN A O 1
ATOM 804 N N . PRO A 1 101 ? 1.126 4.233 -5.435 1.00 94.69 101 PRO A N 1
ATOM 805 C CA . PRO A 1 101 ? -0.114 3.603 -5.025 1.00 94.69 101 PRO A CA 1
ATOM 806 C C . PRO A 1 101 ? -0.128 3.391 -3.512 1.00 94.69 101 PRO A C 1
ATOM 808 O O . PRO A 1 101 ? 0.905 3.148 -2.879 1.00 94.69 101 PRO A O 1
ATOM 811 N N . TRP A 1 102 ? -1.320 3.461 -2.937 1.00 95.25 102 TRP A N 1
ATOM 812 C CA . TRP A 1 102 ? -1.563 3.222 -1.522 1.00 95.25 102 TRP A CA 1
ATOM 813 C C . TRP A 1 102 ? -2.885 2.485 -1.340 1.00 95.25 102 TRP A C 1
ATOM 815 O O . TRP A 1 102 ? -3.767 2.535 -2.192 1.00 95.25 102 TRP A O 1
ATOM 825 N N . PHE A 1 103 ? -3.057 1.811 -0.213 1.00 95.75 103 PHE A N 1
ATOM 826 C CA . PHE A 1 103 ? -4.331 1.239 0.200 1.00 95.75 103 PHE A CA 1
ATOM 827 C C . PHE A 1 103 ? -4.775 1.843 1.528 1.00 95.75 103 PHE A C 1
ATOM 829 O O . PHE A 1 103 ? -3.970 2.212 2.381 1.00 95.75 103 PHE A O 1
ATOM 836 N N . CYS A 1 104 ? -6.083 1.991 1.711 1.00 94.81 104 CYS A N 1
ATOM 837 C CA . CYS A 1 104 ? -6.615 2.589 2.923 1.00 94.81 104 CYS A CA 1
ATOM 838 C C . CYS A 1 104 ? -6.511 1.623 4.109 1.00 94.81 104 CYS A C 1
ATOM 840 O O . CYS A 1 104 ? -6.426 0.402 3.946 1.00 94.81 104 CYS A O 1
ATOM 842 N N . GLN A 1 105 ? -6.576 2.165 5.323 1.00 92.44 105 GLN A N 1
ATOM 843 C CA . GLN A 1 105 ? -6.522 1.367 6.547 1.00 92.44 105 GLN A CA 1
ATOM 844 C C . GLN A 1 105 ? -7.633 0.322 6.656 1.00 92.44 105 GLN A C 1
ATOM 846 O O . GLN A 1 105 ? -7.413 -0.721 7.263 1.00 92.44 105 GLN A O 1
ATOM 851 N N . VAL A 1 106 ? -8.791 0.559 6.038 1.00 92.94 106 VAL A N 1
ATOM 852 C CA . VAL A 1 106 ? -9.876 -0.427 5.977 1.00 92.94 106 VAL A CA 1
ATOM 853 C C . VAL A 1 106 ? -9.450 -1.648 5.164 1.00 92.94 106 VAL A C 1
ATOM 855 O O . VAL A 1 106 ? -9.443 -2.764 5.673 1.00 92.94 106 VAL A O 1
ATOM 858 N N . CYS A 1 107 ? -8.981 -1.439 3.932 1.00 93.44 107 CYS A N 1
ATOM 859 C CA . CYS A 1 107 ? -8.470 -2.517 3.082 1.00 93.44 107 CYS A CA 1
ATOM 860 C C . CYS A 1 107 ? -7.220 -3.184 3.678 1.00 93.44 107 CYS A C 1
ATOM 862 O O . CYS A 1 107 ? -7.017 -4.386 3.530 1.00 93.44 107 CYS A O 1
ATOM 864 N N . GLY A 1 108 ? -6.387 -2.417 4.383 1.00 91.38 108 GLY A N 1
ATOM 865 C CA . GLY A 1 108 ? -5.209 -2.911 5.091 1.00 91.38 108 GLY A CA 1
ATOM 866 C C . GLY A 1 108 ? -5.500 -3.615 6.418 1.00 91.38 108 GLY A C 1
ATOM 867 O O . GLY A 1 108 ? -4.548 -3.991 7.100 1.00 91.38 108 GLY A O 1
ATOM 868 N N . SER A 1 109 ? -6.771 -3.762 6.813 1.00 90.44 109 SER A N 1
ATOM 869 C CA . SER A 1 109 ? -7.179 -4.349 8.099 1.00 90.44 109 SER A CA 1
ATOM 870 C C . SER A 1 109 ? -6.517 -3.664 9.309 1.00 90.44 109 SER A C 1
ATOM 872 O O . SER A 1 109 ? -6.169 -4.296 10.304 1.00 90.44 109 SER A O 1
ATOM 874 N N . ARG A 1 110 ? -6.316 -2.344 9.222 1.00 89.81 110 ARG A N 1
ATOM 875 C CA . ARG A 1 110 ? -5.774 -1.465 10.271 1.00 89.81 110 ARG A CA 1
ATOM 876 C C . ARG A 1 110 ? -6.887 -0.617 10.878 1.00 89.81 110 ARG A C 1
ATOM 878 O O . ARG A 1 110 ? -6.846 0.614 10.859 1.00 89.81 110 ARG A O 1
ATOM 885 N N . GLN A 1 111 ? -7.898 -1.303 11.391 1.00 90.25 111 GLN A N 1
ATOM 886 C CA . GLN A 1 111 ? -9.105 -0.715 11.959 1.00 90.25 111 GLN A CA 1
ATOM 887 C C . GLN A 1 111 ? -9.248 -1.089 13.429 1.00 90.25 111 GLN A C 1
ATOM 889 O O . GLN A 1 111 ? -8.714 -2.096 13.890 1.00 90.25 111 GLN A O 1
ATOM 894 N N . CYS A 1 112 ? -9.967 -0.252 14.166 1.00 88.19 112 CYS A N 1
ATOM 895 C CA . CYS A 1 112 ? -10.376 -0.551 15.520 1.00 88.19 112 CYS A CA 1
ATOM 896 C C . CYS A 1 112 ? -11.315 -1.758 15.483 1.00 88.19 112 CYS A C 1
ATOM 898 O O . CYS A 1 112 ? -12.322 -1.726 14.778 1.00 88.19 112 CYS A O 1
ATOM 900 N N . SER A 1 113 ? -11.003 -2.792 16.260 1.00 86.62 113 SER A N 1
ATOM 901 C CA . SER A 1 113 ? -11.821 -4.005 16.349 1.00 86.62 113 SER A CA 1
ATOM 902 C C . SER A 1 113 ? -13.232 -3.743 16.874 1.00 86.62 113 SER A C 1
ATOM 904 O O . SER A 1 113 ? -14.131 -4.520 16.586 1.00 86.62 113 SER A O 1
ATOM 906 N N . ASP A 1 114 ? -13.432 -2.657 17.626 1.00 88.69 114 ASP A N 1
ATOM 907 C CA . ASP A 1 114 ? -14.720 -2.355 18.253 1.00 88.69 114 ASP A CA 1
ATOM 908 C C . ASP A 1 114 ? -15.661 -1.531 17.369 1.00 88.69 114 ASP A C 1
ATOM 910 O O . ASP A 1 114 ? -16.864 -1.761 17.386 1.00 88.69 114 ASP A O 1
ATOM 914 N N . CYS A 1 115 ? -15.148 -0.556 16.610 1.00 89.88 115 CYS A N 1
ATOM 915 C CA . CYS A 1 115 ? -15.997 0.352 15.822 1.00 89.88 115 CYS A CA 1
ATOM 916 C C . CYS A 1 115 ? -15.672 0.396 14.324 1.00 89.88 115 CYS A C 1
ATOM 918 O O . CYS A 1 115 ? -16.294 1.159 13.591 1.00 89.88 115 CYS A O 1
ATOM 920 N N . GLY A 1 116 ? -14.666 -0.348 13.858 1.00 89.12 116 GLY A N 1
ATOM 921 C CA . GLY A 1 116 ? -14.265 -0.384 12.448 1.00 89.12 116 GLY A CA 1
ATOM 922 C C . GLY A 1 116 ? -13.584 0.888 11.923 1.00 89.12 116 GLY A C 1
ATOM 923 O O . GLY A 1 116 ? -13.089 0.892 10.796 1.00 89.12 116 GLY A O 1
ATOM 924 N N . ALA A 1 117 ? -13.502 1.962 12.711 1.00 90.50 117 ALA A N 1
ATOM 925 C CA . ALA A 1 117 ? -12.805 3.177 12.298 1.00 90.50 117 ALA A CA 1
ATOM 926 C C . ALA A 1 117 ? -11.283 2.947 12.201 1.00 90.50 117 ALA A C 1
ATOM 928 O O . ALA A 1 117 ? -10.741 2.139 12.964 1.00 90.50 117 ALA A O 1
ATOM 929 N N . PRO A 1 118 ? -10.564 3.661 11.316 1.00 90.44 118 PRO A N 1
ATOM 930 C CA . PRO A 1 118 ? -9.105 3.606 11.253 1.00 90.44 118 PRO A CA 1
ATOM 931 C C . PRO A 1 118 ? -8.436 3.843 12.622 1.00 90.44 118 PRO A C 1
ATOM 933 O O . PRO A 1 118 ? -8.814 4.751 13.370 1.00 90.44 118 PRO A O 1
ATOM 936 N N . ILE A 1 119 ? -7.437 3.018 12.957 1.00 87.81 119 ILE A N 1
ATOM 937 C CA . ILE A 1 119 ? -6.603 3.209 14.161 1.00 87.81 119 ILE A CA 1
ATOM 938 C C . ILE A 1 119 ? -5.590 4.327 13.931 1.00 87.81 119 ILE A C 1
ATOM 940 O O . ILE A 1 119 ? -5.171 4.541 12.797 1.00 87.81 119 ILE A O 1
ATOM 944 N N . ILE A 1 120 ? -5.157 5.020 14.984 1.00 81.81 120 ILE A N 1
ATOM 945 C CA . ILE A 1 120 ? -4.198 6.126 14.813 1.00 81.81 120 ILE A CA 1
ATOM 946 C C . ILE A 1 120 ? -2.746 5.632 14.722 1.00 81.81 120 ILE A C 1
ATOM 948 O O . ILE A 1 120 ? -1.943 6.245 14.031 1.00 81.81 120 ILE A O 1
ATOM 952 N N . VAL A 1 121 ? -2.401 4.517 15.379 1.00 76.94 121 VAL A N 1
ATOM 953 C CA . VAL A 1 121 ? -1.031 3.974 15.370 1.00 76.94 121 VAL A CA 1
ATOM 954 C C . VAL A 1 121 ? -0.924 2.796 14.407 1.00 76.94 121 VAL A C 1
ATOM 956 O O . VAL A 1 121 ? -1.472 1.719 14.649 1.00 76.94 121 VAL A O 1
ATOM 959 N N . LEU A 1 122 ? -0.161 2.983 13.331 1.00 76.25 122 LEU A N 1
ATOM 960 C CA . LEU A 1 122 ? 0.078 1.977 12.299 1.00 76.25 122 LEU A CA 1
ATOM 961 C C . LEU A 1 122 ? 1.291 1.094 12.600 1.00 76.25 122 LEU A C 1
ATOM 963 O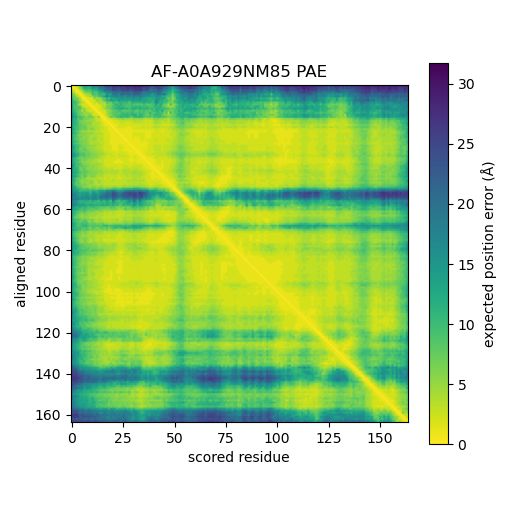 O . LEU A 1 122 ? 2.308 1.162 11.921 1.00 76.25 122 LEU A O 1
ATOM 967 N N . ALA A 1 123 ? 1.184 0.227 13.602 1.00 74.88 123 ALA A N 1
ATOM 968 C CA . ALA A 1 123 ? 2.259 -0.696 13.968 1.00 74.88 123 ALA A CA 1
ATOM 969 C C . ALA A 1 123 ? 2.834 -1.471 12.759 1.00 74.88 123 ALA A C 1
ATOM 971 O O . ALA A 1 123 ? 2.106 -2.239 12.113 1.00 74.88 123 ALA A O 1
ATOM 972 N N . TYR A 1 124 ? 4.142 -1.339 12.510 1.00 78.50 124 TYR A N 1
ATOM 973 C CA . TYR A 1 124 ? 4.878 -2.059 11.462 1.00 78.50 124 TYR A CA 1
ATOM 974 C C . TYR A 1 124 ? 4.294 -1.845 10.057 1.00 78.50 124 TYR A C 1
ATOM 976 O O . TYR A 1 124 ? 3.959 -2.803 9.345 1.00 78.50 124 TYR A O 1
ATOM 984 N N . GLY A 1 125 ? 4.119 -0.578 9.684 1.00 82.62 125 GLY A N 1
ATOM 985 C CA . GLY A 1 125 ? 3.637 -0.181 8.367 1.00 82.62 125 GLY A CA 1
ATOM 986 C C . GLY A 1 125 ? 4.331 1.068 7.840 1.00 82.62 125 GLY A C 1
ATOM 987 O O . GLY A 1 125 ? 4.637 1.986 8.605 1.00 82.62 125 GLY A O 1
ATOM 988 N N . ASP A 1 126 ? 4.535 1.075 6.528 1.00 88.19 126 ASP A N 1
ATOM 989 C CA . ASP A 1 126 ? 4.916 2.241 5.744 1.00 88.19 126 ASP A CA 1
ATOM 990 C C . ASP A 1 126 ? 3.649 2.963 5.296 1.00 88.19 126 ASP A C 1
ATOM 992 O O . ASP A 1 126 ? 2.711 2.354 4.763 1.00 88.19 126 ASP A O 1
ATOM 996 N N . PHE A 1 127 ? 3.629 4.272 5.483 1.00 88.88 127 PHE A N 1
ATOM 997 C CA . PHE A 1 127 ? 2.525 5.132 5.087 1.00 88.88 127 PHE A CA 1
ATOM 998 C C . PHE A 1 127 ? 3.053 6.383 4.395 1.00 88.88 127 PHE A C 1
ATOM 1000 O O . PHE A 1 127 ? 4.218 6.748 4.554 1.00 88.88 127 PHE A O 1
ATOM 1007 N N . ALA A 1 128 ? 2.195 7.034 3.622 1.00 88.50 128 ALA A N 1
ATOM 1008 C CA . ALA A 1 128 ? 2.504 8.299 2.978 1.00 88.50 128 ALA A CA 1
ATOM 1009 C C . ALA A 1 128 ? 1.630 9.436 3.500 1.00 88.50 128 ALA A C 1
ATOM 1011 O O . ALA A 1 128 ? 0.455 9.250 3.832 1.00 88.50 128 ALA A O 1
ATOM 1012 N N . PHE A 1 129 ? 2.241 10.612 3.541 1.00 82.06 129 PHE A N 1
ATOM 1013 C CA . PHE A 1 129 ? 1.590 11.897 3.716 1.00 82.06 129 PHE A CA 1
ATOM 1014 C C . PHE A 1 129 ? 1.134 12.439 2.354 1.00 82.06 129 PHE A C 1
ATOM 1016 O O . PHE A 1 129 ? 1.538 11.948 1.297 1.00 82.06 129 PHE A O 1
ATOM 1023 N N . GLU A 1 130 ? 0.274 13.454 2.373 1.00 71.88 130 GLU A N 1
ATOM 1024 C CA . GLU A 1 130 ? -0.239 14.085 1.149 1.00 71.88 130 GLU A CA 1
ATOM 1025 C C . GLU A 1 130 ? 0.863 14.748 0.320 1.00 71.88 130 GLU A C 1
ATOM 1027 O O . GLU A 1 130 ? 0.832 14.681 -0.905 1.00 71.88 130 GLU A O 1
ATOM 1032 N N . ASP A 1 131 ? 1.886 15.290 0.981 1.00 74.12 131 ASP A N 1
ATOM 1033 C CA . ASP A 1 131 ? 3.058 15.906 0.350 1.00 74.12 131 ASP A CA 1
ATOM 1034 C C . ASP A 1 131 ? 4.068 14.893 -0.231 1.00 74.12 131 ASP A C 1
ATOM 1036 O O . ASP A 1 131 ? 5.172 15.266 -0.622 1.00 74.12 131 ASP A O 1
ATOM 1040 N N . GLY A 1 132 ? 3.713 13.604 -0.271 1.00 73.19 132 GLY A N 1
ATOM 1041 C CA . GLY A 1 132 ? 4.558 12.530 -0.797 1.00 73.19 132 GLY A CA 1
ATOM 1042 C C . GLY A 1 132 ? 5.621 12.031 0.183 1.00 73.19 132 GLY A C 1
ATOM 1043 O O . GLY A 1 132 ? 6.222 10.981 -0.063 1.00 73.19 132 GLY A O 1
ATOM 1044 N N . ARG A 1 133 ? 5.822 12.699 1.333 1.00 82.19 133 ARG A N 1
ATOM 1045 C CA . ARG A 1 133 ? 6.704 12.168 2.379 1.00 82.19 133 ARG A CA 1
ATOM 1046 C C . ARG A 1 133 ? 6.187 10.820 2.851 1.00 82.19 133 ARG A C 1
ATOM 1048 O O . ARG A 1 133 ? 4.985 10.555 2.893 1.00 82.19 133 ARG A O 1
ATOM 1055 N N . LYS A 1 134 ? 7.113 9.978 3.287 1.00 84.38 134 LYS A N 1
ATOM 1056 C CA . LYS A 1 134 ? 6.806 8.660 3.834 1.00 84.38 134 LYS A CA 1
ATOM 1057 C C . LYS A 1 134 ? 7.179 8.594 5.295 1.00 84.38 134 LYS A C 1
ATOM 1059 O O . LYS A 1 134 ? 8.179 9.168 5.720 1.00 84.38 134 LYS A O 1
ATOM 1064 N N . GLY A 1 135 ? 6.365 7.885 6.055 1.00 82.94 135 GLY A N 1
ATOM 1065 C CA . GLY A 1 135 ? 6.635 7.558 7.439 1.00 82.94 135 GLY A CA 1
ATOM 1066 C C . GLY A 1 135 ? 6.643 6.052 7.640 1.00 82.94 135 GLY A C 1
ATOM 1067 O O . GLY A 1 135 ? 6.017 5.297 6.896 1.00 82.94 135 GLY A O 1
ATOM 1068 N N . TYR A 1 136 ? 7.346 5.629 8.683 1.00 83.00 136 TYR A N 1
ATOM 1069 C CA . TYR A 1 136 ? 7.347 4.255 9.152 1.00 83.00 136 TYR A CA 1
ATOM 1070 C C . TYR A 1 136 ? 7.149 4.246 10.663 1.00 83.00 136 TYR A C 1
ATOM 1072 O O . TYR A 1 136 ? 7.851 4.943 11.398 1.00 83.00 136 TYR A O 1
ATOM 1080 N N . TYR A 1 137 ? 6.214 3.430 11.142 1.00 75.12 137 TYR A N 1
ATOM 1081 C CA . TYR A 1 137 ? 6.047 3.196 12.575 1.00 75.12 137 TYR A CA 1
ATOM 1082 C C . TYR A 1 137 ? 6.725 1.885 12.974 1.00 75.12 137 TYR A C 1
ATOM 1084 O O . TYR A 1 137 ? 6.185 0.792 12.797 1.00 75.12 137 TYR A O 1
ATOM 1092 N N . ALA A 1 138 ? 7.910 2.012 13.577 1.00 60.78 138 ALA A N 1
ATOM 1093 C CA . ALA A 1 138 ? 8.720 0.883 14.036 1.00 60.78 138 ALA A CA 1
ATOM 1094 C C . ALA A 1 138 ? 8.185 0.188 15.298 1.00 60.78 138 ALA A C 1
ATOM 1096 O O . ALA A 1 138 ? 8.565 -0.947 15.583 1.00 60.78 138 ALA A O 1
ATOM 1097 N N . LYS A 1 139 ? 7.332 0.866 16.074 1.00 63.91 139 LYS A N 1
ATOM 1098 C CA . LYS A 1 139 ? 6.792 0.359 17.339 1.00 63.91 139 LYS A CA 1
ATOM 1099 C C . LYS A 1 139 ? 5.298 0.092 17.200 1.00 63.91 139 LYS A C 1
ATOM 1101 O O . LYS A 1 139 ? 4.546 0.968 16.777 1.00 63.91 139 LYS A O 1
ATOM 1106 N N . GLY A 1 140 ? 4.881 -1.117 17.563 1.00 59.53 140 GLY A N 1
ATOM 1107 C CA . GLY A 1 140 ? 3.478 -1.408 17.833 1.00 59.53 140 GLY A CA 1
ATOM 1108 C C . GLY A 1 140 ? 3.093 -1.051 19.267 1.00 59.53 140 GLY A C 1
ATOM 1109 O O . GLY A 1 140 ? 3.983 -0.864 20.100 1.00 59.53 140 GLY A O 1
ATOM 1110 N N . PRO A 1 141 ? 1.788 -0.946 19.574 1.00 57.97 141 PRO A N 1
ATOM 1111 C CA . PRO A 1 141 ? 1.350 -0.909 20.962 1.00 57.97 141 PRO A CA 1
ATOM 1112 C C . PRO A 1 141 ? 1.868 -2.154 21.694 1.00 57.97 141 PRO A C 1
ATOM 1114 O O . PRO A 1 141 ? 2.013 -3.223 21.094 1.00 57.97 141 PRO A O 1
ATOM 1117 N N . ASN A 1 142 ? 2.155 -2.004 22.989 1.00 58.22 142 ASN A N 1
ATOM 1118 C CA . ASN A 1 142 ? 2.490 -3.136 23.848 1.00 58.22 142 ASN A CA 1
ATOM 1119 C C . ASN A 1 142 ? 1.388 -4.201 23.733 1.00 58.22 142 ASN A C 1
ATOM 1121 O O . ASN A 1 142 ? 0.201 -3.866 23.666 1.00 58.22 142 ASN A O 1
ATOM 1125 N N . LEU A 1 143 ? 1.786 -5.476 23.691 1.00 56.25 143 LEU A N 1
ATOM 1126 C CA . LEU A 1 143 ? 0.856 -6.604 23.638 1.00 56.25 143 LEU A CA 1
ATOM 1127 C C . LEU A 1 143 ? -0.212 -6.443 24.735 1.00 56.25 143 LEU A C 1
ATOM 1129 O O . LEU A 1 143 ? 0.127 -6.281 25.903 1.00 56.25 143 LEU A O 1
ATOM 1133 N N . GLY A 1 144 ? -1.489 -6.457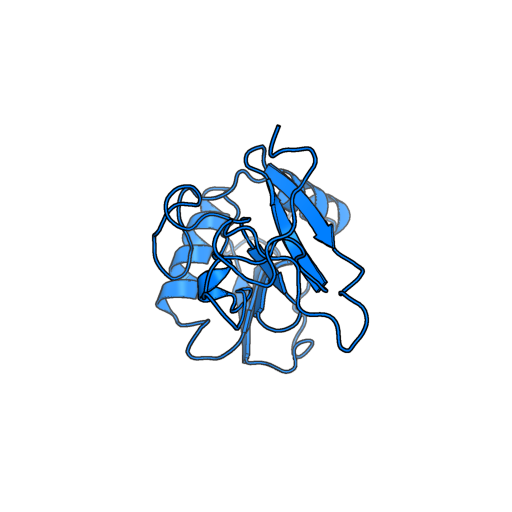 24.346 1.00 55.97 144 GLY A N 1
ATOM 1134 C CA . GLY A 1 144 ? -2.627 -6.323 25.264 1.00 55.97 144 GLY A CA 1
ATOM 1135 C C . GLY A 1 144 ? -3.284 -4.940 25.328 1.00 55.97 144 GLY A C 1
ATOM 1136 O O . GLY A 1 144 ? -4.333 -4.820 25.953 1.00 55.97 144 GLY A O 1
ATOM 1137 N N . VAL A 1 145 ? -2.743 -3.912 24.661 1.00 64.88 145 VAL A N 1
ATOM 1138 C CA . VAL A 1 145 ? -3.404 -2.597 24.564 1.00 64.88 145 VAL A CA 1
ATOM 1139 C C . VAL A 1 145 ? -4.071 -2.440 23.198 1.00 64.88 145 VAL A C 1
ATOM 1141 O O . VAL A 1 145 ? -3.405 -2.508 22.162 1.00 64.88 145 VAL A O 1
ATOM 1144 N N . SER A 1 146 ? -5.388 -2.207 23.190 1.00 66.00 146 SER A N 1
ATOM 1145 C CA . SER A 1 146 ? -6.131 -1.869 21.971 1.00 66.00 146 SER A CA 1
ATOM 1146 C C . SER A 1 146 ? -5.515 -0.633 21.309 1.00 66.00 146 SER A C 1
ATOM 1148 O O . SER A 1 146 ? -5.289 0.368 21.994 1.00 66.00 146 SER A O 1
ATOM 1150 N N . PRO A 1 147 ? -5.247 -0.653 19.990 1.00 74.94 147 PRO A N 1
ATOM 1151 C CA . PRO A 1 147 ? -4.714 0.516 19.314 1.00 74.94 147 PRO A CA 1
ATOM 1152 C C . PRO A 1 147 ? -5.653 1.717 19.496 1.00 74.94 147 PRO A C 1
ATOM 1154 O O . PRO A 1 147 ? -6.875 1.548 19.396 1.00 74.94 147 PRO A O 1
ATOM 1157 N N . PRO A 1 148 ? -5.110 2.925 19.720 1.00 82.00 148 PRO A N 1
ATOM 1158 C CA . PRO A 1 148 ? -5.927 4.121 19.869 1.00 82.00 148 PRO A CA 1
ATOM 1159 C C . PRO A 1 148 ? -6.802 4.325 18.628 1.00 82.00 148 PRO A C 1
ATOM 1161 O O . PRO A 1 148 ? -6.357 4.139 17.488 1.00 82.00 148 PRO A O 1
ATOM 1164 N N . CYS A 1 149 ? -8.058 4.700 18.855 1.00 85.25 149 CYS A N 1
ATOM 1165 C CA . CYS A 1 149 ? -9.060 4.896 17.816 1.00 85.25 149 CYS A CA 1
ATOM 1166 C C . CYS A 1 149 ? -9.333 6.386 17.585 1.00 85.25 149 CYS A C 1
ATOM 1168 O O . CYS A 1 149 ? -9.398 7.160 18.538 1.00 85.25 149 CYS A O 1
ATOM 1170 N N . LYS A 1 150 ? -9.541 6.782 16.320 1.00 81.00 150 LYS A N 1
ATOM 1171 C CA . LYS A 1 150 ? -9.883 8.168 15.951 1.00 81.00 150 LYS A CA 1
ATOM 1172 C C . LYS A 1 150 ? -11.377 8.495 16.123 1.00 81.00 150 LYS A C 1
ATOM 1174 O O . LYS A 1 150 ? -11.754 9.661 16.150 1.00 81.00 150 LYS A O 1
ATOM 1179 N N . ASN A 1 151 ? -12.246 7.488 16.233 1.00 87.00 151 ASN A N 1
ATOM 1180 C CA . ASN A 1 151 ? -13.684 7.701 16.396 1.00 87.00 151 ASN A CA 1
ATOM 1181 C C . ASN A 1 151 ? -14.002 8.175 17.821 1.00 87.00 151 ASN A C 1
ATOM 1183 O O . ASN A 1 151 ? -13.829 7.405 18.763 1.00 87.00 151 ASN A O 1
ATOM 1187 N N . ARG A 1 152 ? -14.519 9.403 17.959 1.00 86.12 152 ARG A N 1
ATOM 1188 C CA . ARG A 1 152 ? -14.879 10.041 19.243 1.00 86.12 152 ARG A CA 1
ATOM 1189 C C . ARG A 1 152 ? -15.908 9.261 20.061 1.00 86.12 152 ARG A C 1
ATOM 1191 O O . ARG A 1 152 ? -15.918 9.370 21.279 1.00 86.12 152 ARG A O 1
ATOM 1198 N N . ASN A 1 153 ? -16.725 8.449 19.396 1.00 88.88 153 ASN A N 1
ATOM 1199 C CA . ASN A 1 153 ? -17.759 7.635 20.032 1.00 88.88 153 ASN A CA 1
ATOM 1200 C C . ASN A 1 153 ? -17.267 6.220 20.392 1.00 88.88 153 ASN A C 1
ATOM 1202 O O . ASN A 1 153 ? -18.046 5.387 20.847 1.00 88.88 153 ASN A O 1
ATOM 1206 N N . CYS A 1 154 ? -15.991 5.906 20.151 1.00 88.88 154 CYS A N 1
ATOM 1207 C CA . CYS A 1 154 ? -15.414 4.606 20.474 1.00 88.88 154 CYS A CA 1
ATOM 1208 C C . CYS A 1 154 ? -14.905 4.573 21.919 1.00 88.88 154 CYS A C 1
ATOM 1210 O O . CYS A 1 154 ? -14.253 5.511 22.370 1.00 88.88 154 CYS A O 1
ATOM 1212 N N . LYS A 1 155 ? -15.076 3.444 22.618 1.00 86.88 155 LYS A N 1
ATOM 1213 C CA . LYS A 1 155 ? -14.480 3.231 23.953 1.00 86.88 155 LYS A CA 1
ATOM 1214 C C . LYS A 1 155 ? -12.944 3.314 23.962 1.00 86.88 155 LYS A C 1
ATOM 1216 O O . LYS A 1 155 ? -12.360 3.625 24.989 1.00 86.88 155 LYS A O 1
ATOM 1221 N N . ASN A 1 156 ? -12.299 3.064 22.817 1.00 83.25 156 ASN A N 1
ATOM 1222 C CA . ASN A 1 156 ? -10.848 3.204 22.636 1.00 83.25 156 ASN A CA 1
ATOM 1223 C C . ASN A 1 156 ? -10.466 4.563 22.028 1.00 83.25 156 ASN A C 1
ATOM 1225 O O . ASN A 1 156 ? -9.391 4.686 21.430 1.00 83.25 156 ASN A O 1
ATOM 1229 N N . TYR A 1 157 ? -11.363 5.554 22.066 1.00 84.56 157 TYR A N 1
ATOM 1230 C CA . TYR A 1 157 ? -11.061 6.883 21.557 1.00 84.56 157 TYR A CA 1
ATOM 1231 C C . TYR A 1 157 ? -9.858 7.460 22.295 1.00 84.56 157 TYR A C 1
ATOM 1233 O O . TYR A 1 157 ? -9.830 7.505 23.524 1.00 84.56 157 TYR A O 1
ATOM 1241 N N . HIS A 1 158 ? -8.875 7.925 21.531 1.00 76.69 158 HIS A N 1
ATOM 1242 C CA . HIS A 1 158 ? -7.728 8.614 22.089 1.00 76.69 158 HIS A CA 1
ATOM 1243 C C . HIS A 1 158 ? -7.582 9.974 21.425 1.00 76.69 158 HIS A C 1
ATOM 1245 O O . HIS A 1 158 ? -7.307 10.071 20.229 1.00 76.69 158 HIS A O 1
ATOM 1251 N N . LYS A 1 159 ? -7.735 11.022 22.233 1.00 70.31 159 LYS A N 1
ATOM 1252 C CA . LYS A 1 159 ? -7.564 12.409 21.806 1.00 70.31 159 LYS A CA 1
ATOM 1253 C C . LYS A 1 159 ? -6.097 12.647 21.423 1.00 70.31 159 LYS A C 1
ATOM 1255 O O . LYS A 1 159 ? -5.202 12.221 22.160 1.00 70.31 159 LYS A O 1
ATOM 1260 N N . ARG A 1 160 ? -5.835 13.300 20.290 1.00 64.88 160 ARG A N 1
ATOM 1261 C CA . ARG A 1 160 ? -4.497 13.762 19.882 1.00 64.88 160 ARG A CA 1
ATOM 1262 C C . ARG A 1 160 ? -4.386 15.282 19.979 1.00 64.88 160 ARG A C 1
ATOM 1264 O O . ARG A 1 160 ? -5.387 15.985 20.049 1.00 64.88 160 ARG A O 1
ATOM 1271 N N . ALA A 1 161 ? -3.149 15.785 19.984 1.00 56.47 161 ALA A N 1
ATOM 1272 C CA . ALA A 1 161 ? -2.869 17.224 19.955 1.00 56.47 161 ALA A CA 1
ATOM 1273 C C . ALA A 1 161 ? -3.462 17.910 18.709 1.00 56.47 161 ALA A C 1
ATOM 1275 O O . ALA A 1 161 ? -3.847 19.065 18.775 1.00 56.47 161 ALA A O 1
ATOM 1276 N N . GLU A 1 162 ? -3.589 17.160 17.614 1.00 53.75 162 GLU A N 1
ATOM 1277 C CA . GLU A 1 162 ? -4.174 17.571 16.331 1.00 53.75 162 GLU A CA 1
ATOM 1278 C C . GLU A 1 162 ? -5.711 17.739 16.373 1.00 53.75 162 GLU A C 1
ATOM 1280 O O . GLU A 1 162 ? -6.301 18.169 15.390 1.00 53.75 162 GLU A O 1
ATOM 1285 N N . ASP A 1 163 ? -6.371 17.346 17.473 1.00 51.53 163 ASP A N 1
ATOM 1286 C CA . ASP A 1 163 ? -7.832 17.425 17.643 1.00 51.53 163 ASP A CA 1
ATOM 1287 C C . ASP A 1 163 ? -8.297 18.703 18.394 1.00 51.53 163 ASP A C 1
ATOM 1289 O O . ASP A 1 163 ? -9.468 18.764 18.799 1.00 51.53 163 ASP A O 1
ATOM 1293 N N . TYR A 1 164 ? -7.388 19.665 18.626 1.00 44.44 164 TYR A N 1
ATOM 1294 C CA . TYR A 1 164 ? -7.637 21.030 19.130 1.00 44.44 164 TYR A CA 1
ATOM 1295 C C . TYR A 1 164 ? -7.617 22.034 17.979 1.00 44.44 164 TYR A C 1
ATOM 1297 O O . TYR A 1 164 ? -8.456 22.959 18.025 1.00 44.44 164 TYR A O 1
#

Secondary structure (DSSP, 8-state):
------HHHHHHHHHHPPBPSB-TTT--BHHHH-S-EEEEESSSEEEEESS--TT--SSEEEEEESSTT-S-EEEEEE-TTTS-HHHHHHHHHHHHTT-B--EETTTTT-B-TTT-PBBS--TTEEEE-TTS-EEE---PPPTTPPPPBS-TTSTTB---GGG-

Solvent-accessible surface area (backbone atoms only — not comparable to full-atom values): 9530 Å² total; per-residue (Å²): 135,79,81,82,75,49,71,68,56,50,52,51,54,63,49,61,24,41,53,53,76,38,19,62,82,75,63,47,35,59,82,79,65,44,72,57,38,30,34,30,39,88,65,33,33,60,45,83,37,68,70,90,70,82,78,85,55,97,44,49,70,51,75,47,70,73,43,96,85,43,69,44,24,36,44,36,38,12,54,64,88,70,59,31,70,69,42,50,54,52,44,52,52,30,50,75,69,57,25,36,55,26,32,37,26,70,82,67,70,42,40,26,93,88,73,63,39,30,30,72,66,56,49,51,27,34,32,44,45,86,88,14,45,68,50,71,34,88,63,55,73,63,92,92,54,80,60,41,18,67,43,84,89,40,98,52,42,51,91,54,85,89,78,115

Radius of gyration: 16.69 Å; Cα contacts (8 Å, |Δi|>4): 307; chains: 1; bounding box: 41×37×48 Å

pLDDT: mean 82.49, std 13.16, range [38.75, 97.0]